Protein AF-C6V5J6-F1 (afdb_monomer_lite)

Structure (mmCIF, N/CA/C/O backbone):
data_AF-C6V5J6-F1
#
_entry.id   AF-C6V5J6-F1
#
loop_
_atom_site.group_PDB
_atom_site.id
_atom_site.type_symbol
_atom_site.l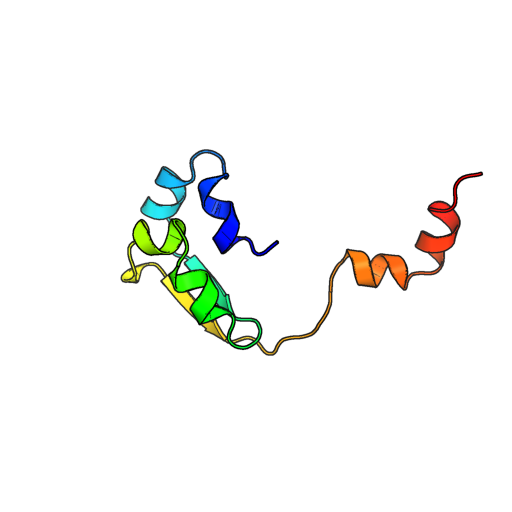abel_atom_id
_atom_site.label_alt_id
_atom_site.label_comp_id
_atom_site.label_asym_id
_atom_site.label_entity_id
_atom_site.label_seq_id
_atom_site.pdbx_PDB_ins_code
_atom_site.Cartn_x
_atom_site.Cartn_y
_atom_site.Cartn_z
_atom_site.occupancy
_atom_site.B_iso_or_equiv
_atom_site.auth_seq_id
_atom_site.auth_comp_id
_atom_site.auth_asym_id
_atom_site.auth_atom_id
_atom_site.pdbx_PDB_model_num
ATOM 1 N N . MET A 1 1 ? 6.606 5.038 -7.194 1.00 53.56 1 MET A N 1
ATOM 2 C CA . MET A 1 1 ? 6.218 5.830 -6.008 1.00 53.56 1 MET A CA 1
ATOM 3 C C . MET A 1 1 ? 5.419 4.910 -5.103 1.00 53.56 1 MET A C 1
ATOM 5 O O . MET A 1 1 ? 4.537 4.235 -5.620 1.00 53.56 1 MET A O 1
ATOM 9 N N . ASP A 1 2 ? 5.762 4.796 -3.820 1.00 74.19 2 ASP A N 1
ATOM 10 C CA . ASP A 1 2 ? 5.083 3.844 -2.929 1.00 74.19 2 ASP A CA 1
ATOM 11 C C . ASP A 1 2 ? 3.696 4.361 -2.523 1.00 74.19 2 ASP A C 1
ATOM 13 O O . ASP A 1 2 ? 3.559 5.502 -2.077 1.00 74.19 2 ASP A O 1
ATOM 17 N N . SER A 1 3 ? 2.670 3.516 -2.644 1.00 80.69 3 SER A N 1
ATOM 18 C CA . SER A 1 3 ? 1.252 3.885 -2.493 1.00 80.69 3 SER A CA 1
ATOM 19 C C . SER A 1 3 ? 0.904 4.519 -1.143 1.00 80.69 3 SER A C 1
ATOM 21 O O . SER A 1 3 ? 0.073 5.417 -1.064 1.00 80.69 3 SER A O 1
ATOM 23 N N . ILE A 1 4 ? 1.570 4.101 -0.066 1.00 81.50 4 ILE A N 1
ATOM 24 C CA . ILE A 1 4 ? 1.373 4.671 1.275 1.00 81.50 4 ILE A CA 1
ATOM 25 C C . ILE A 1 4 ? 1.821 6.136 1.372 1.00 81.50 4 ILE A C 1
ATOM 27 O O . ILE A 1 4 ? 1.262 6.910 2.147 1.00 81.50 4 ILE A O 1
ATOM 31 N N . MET A 1 5 ? 2.809 6.542 0.571 1.00 81.69 5 MET A N 1
ATOM 32 C CA . MET A 1 5 ? 3.258 7.932 0.526 1.00 81.69 5 MET A CA 1
ATOM 33 C C . MET A 1 5 ? 2.250 8.816 -0.203 1.00 81.69 5 MET A C 1
ATOM 35 O O . MET A 1 5 ? 2.146 9.995 0.117 1.00 81.69 5 MET A O 1
ATOM 39 N N . THR A 1 6 ? 1.483 8.256 -1.140 1.00 86.81 6 THR A N 1
ATOM 40 C CA . THR A 1 6 ? 0.583 8.998 -2.035 1.00 86.81 6 THR A CA 1
ATOM 41 C C . THR A 1 6 ? -0.894 8.840 -1.710 1.00 86.81 6 THR A C 1
ATOM 43 O O . THR A 1 6 ? -1.711 9.526 -2.312 1.00 86.81 6 THR A O 1
ATOM 46 N N . ILE A 1 7 ? -1.263 8.005 -0.738 1.00 87.12 7 ILE A N 1
ATOM 47 C CA . ILE A 1 7 ? -2.671 7.767 -0.390 1.00 87.12 7 ILE A CA 1
ATOM 48 C C . ILE A 1 7 ? -3.427 9.048 -0.013 1.00 87.12 7 ILE A C 1
ATOM 50 O O . ILE A 1 7 ? -4.617 9.152 -0.265 1.00 87.12 7 ILE A O 1
ATOM 54 N N . HIS A 1 8 ? -2.743 10.062 0.523 1.00 85.12 8 HIS A N 1
ATOM 55 C CA . HIS A 1 8 ? -3.341 11.367 0.828 1.00 85.12 8 HIS A CA 1
ATOM 56 C C . HIS A 1 8 ? -3.818 12.144 -0.415 1.00 85.12 8 HIS A C 1
ATOM 58 O O . HIS A 1 8 ? -4.560 13.114 -0.271 1.00 85.12 8 HIS A O 1
ATOM 64 N N . ALA A 1 9 ? -3.362 11.748 -1.605 1.00 89.62 9 ALA A N 1
ATOM 65 C CA . ALA A 1 9 ? -3.770 12.296 -2.892 1.00 89.62 9 ALA A CA 1
ATOM 66 C C . ALA A 1 9 ? -4.885 11.471 -3.558 1.00 89.62 9 ALA A C 1
ATOM 68 O O . ALA A 1 9 ? -5.342 11.836 -4.636 1.00 89.62 9 ALA A O 1
ATOM 69 N N . TRP A 1 10 ? -5.315 10.358 -2.955 1.00 90.81 10 TRP A N 1
ATOM 70 C CA . TRP A 1 10 ? -6.417 9.562 -3.489 1.00 90.81 10 TRP A CA 1
ATOM 71 C C . TRP A 1 10 ? -7.751 10.263 -3.249 1.00 90.81 10 TRP A C 1
ATOM 73 O O . TRP A 1 10 ? -7.960 10.929 -2.227 1.00 90.81 10 TRP A O 1
ATOM 83 N N . GLU A 1 11 ? -8.678 10.059 -4.175 1.00 94.06 11 GLU A N 1
ATOM 84 C CA . GLU A 1 11 ? -10.059 10.483 -4.002 1.00 94.06 11 GLU A CA 1
ATOM 85 C C . GLU A 1 11 ? -10.657 9.823 -2.750 1.00 94.06 11 GLU A C 1
ATOM 87 O O . GLU A 1 11 ? -10.456 8.635 -2.490 1.00 94.06 11 GLU A O 1
ATOM 92 N N . ASN A 1 12 ? -11.342 10.616 -1.923 1.00 92.56 12 ASN A N 1
ATOM 93 C CA . ASN A 1 12 ? -11.973 10.168 -0.677 1.00 92.56 12 ASN A CA 1
ATOM 94 C C . ASN A 1 12 ? -11.042 9.434 0.310 1.00 92.56 12 ASN A C 1
ATOM 96 O O . ASN A 1 12 ? -11.508 8.678 1.165 1.00 92.56 12 ASN A O 1
ATOM 100 N N . TRP A 1 13 ? -9.726 9.692 0.283 1.00 91.19 13 TRP A N 1
ATOM 101 C CA . TRP A 1 13 ? -8.754 8.980 1.128 1.00 91.19 13 TRP A CA 1
ATOM 102 C C . TRP A 1 13 ? -9.102 8.981 2.623 1.00 91.19 13 TRP A C 1
ATOM 104 O O . TRP A 1 13 ? -8.921 7.972 3.301 1.00 91.19 13 TRP A O 1
ATOM 114 N N . LYS A 1 14 ? -9.651 10.089 3.144 1.00 91.31 14 LYS A N 1
ATOM 115 C CA . LYS A 1 14 ? -10.079 10.208 4.549 1.00 91.31 14 LYS A CA 1
ATOM 116 C C . LYS A 1 14 ? -11.171 9.203 4.918 1.00 91.31 14 LYS A C 1
ATOM 118 O O . LYS A 1 14 ? -11.243 8.767 6.063 1.00 91.31 14 LYS A O 1
ATOM 123 N N . GLU A 1 15 ? -12.047 8.873 3.979 1.00 93.31 15 GLU A N 1
ATOM 124 C CA . GLU A 1 15 ? -13.098 7.882 4.177 1.00 93.31 15 GLU A CA 1
ATOM 125 C C . GLU A 1 15 ? -12.531 6.465 4.091 1.00 93.31 15 GLU A C 1
ATOM 127 O O . GLU A 1 15 ? -12.815 5.638 4.961 1.00 93.31 15 GLU A O 1
ATOM 132 N N . ILE A 1 16 ? -11.651 6.218 3.115 1.00 91.12 16 ILE A N 1
ATOM 133 C CA . ILE A 1 16 ? -10.952 4.938 2.947 1.00 91.12 16 ILE A CA 1
ATOM 134 C C . ILE A 1 16 ? -10.247 4.561 4.254 1.00 91.12 16 ILE A C 1
ATOM 136 O O . ILE A 1 16 ? -10.509 3.489 4.799 1.00 91.12 16 ILE A O 1
ATOM 140 N N . ILE A 1 17 ? -9.440 5.466 4.827 1.00 90.75 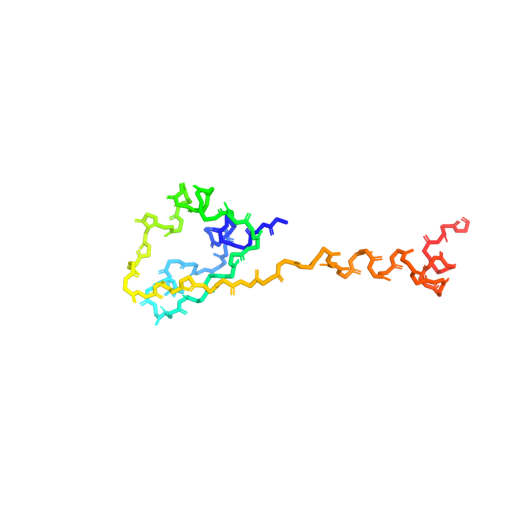17 ILE A N 1
ATOM 141 C CA . ILE A 1 17 ? -8.684 5.175 6.058 1.00 90.75 17 ILE A CA 1
ATOM 142 C C . ILE A 1 17 ? -9.560 4.874 7.281 1.00 90.75 17 ILE A C 1
ATOM 144 O O . ILE A 1 17 ? -9.096 4.221 8.214 1.00 90.75 17 ILE A O 1
ATOM 148 N N . ARG A 1 18 ? -10.819 5.331 7.290 1.00 90.88 18 ARG A N 1
ATOM 149 C CA . ARG A 1 18 ? -11.773 5.088 8.383 1.00 90.88 18 ARG A CA 1
ATOM 150 C C . ARG A 1 18 ? -12.493 3.752 8.244 1.00 90.88 18 ARG A C 1
ATOM 152 O O . ARG A 1 18 ? -12.841 3.147 9.255 1.00 90.88 18 ARG A O 1
ATOM 159 N N . LYS A 1 19 ? -12.739 3.299 7.013 1.00 93.50 19 LYS A N 1
ATOM 160 C CA . LYS A 1 19 ? -13.570 2.117 6.746 1.00 93.50 19 LYS A CA 1
ATOM 161 C C . LYS A 1 19 ? -12.764 0.825 6.676 1.00 93.50 19 LYS A C 1
ATOM 163 O O . LYS A 1 19 ? -13.231 -0.194 7.180 1.00 93.50 19 LYS A O 1
ATOM 168 N N . VAL A 1 20 ? -11.551 0.856 6.127 1.00 91.88 20 VAL A N 1
ATOM 169 C CA . VAL A 1 20 ? -10.823 -0.375 5.771 1.00 91.88 20 VAL A CA 1
ATOM 170 C C . VAL A 1 20 ? -9.721 -0.747 6.767 1.00 91.88 20 VAL A C 1
ATOM 172 O O . VAL A 1 20 ? -9.399 0.009 7.687 1.00 91.88 20 VAL A O 1
ATOM 175 N N . ARG A 1 21 ? -9.166 -1.951 6.590 1.00 92.38 21 ARG A N 1
ATOM 176 C CA . ARG A 1 21 ? -7.904 -2.399 7.197 1.00 92.38 21 ARG A CA 1
ATOM 177 C C . ARG A 1 21 ? -6.828 -2.404 6.112 1.00 92.38 21 ARG A C 1
ATOM 179 O O . ARG A 1 21 ? -7.121 -2.729 4.965 1.00 92.38 21 ARG A O 1
ATOM 186 N N . PHE A 1 22 ? -5.601 -2.052 6.470 1.00 90.12 22 PHE A N 1
ATOM 187 C CA . PHE A 1 22 ? -4.473 -1.932 5.553 1.00 90.12 22 PHE A CA 1
ATOM 188 C C . PHE A 1 22 ? -3.447 -3.023 5.823 1.00 90.12 22 PHE A C 1
ATOM 190 O O . PHE A 1 22 ? -2.946 -3.139 6.939 1.00 90.12 22 PHE A O 1
ATOM 197 N N . ALA A 1 23 ? -3.090 -3.763 4.778 1.00 89.69 23 ALA A N 1
ATOM 198 C CA . ALA A 1 23 ? -1.885 -4.577 4.753 1.00 89.69 23 ALA A CA 1
ATOM 199 C C . ALA A 1 23 ? -0.761 -3.758 4.108 1.00 89.69 23 ALA A C 1
ATOM 201 O O . ALA A 1 23 ? -0.884 -3.326 2.960 1.00 89.69 23 ALA A O 1
ATOM 202 N N . LEU A 1 24 ? 0.316 -3.507 4.850 1.00 85.81 24 LEU A N 1
ATOM 203 C CA . LEU A 1 24 ? 1.466 -2.749 4.366 1.00 85.81 24 LEU A CA 1
ATOM 204 C C . LEU A 1 24 ? 2.611 -3.692 4.046 1.00 85.81 24 LEU A C 1
ATOM 206 O O . LEU A 1 24 ? 3.237 -4.237 4.948 1.00 85.81 24 LEU A O 1
ATOM 210 N N . PHE A 1 25 ? 2.888 -3.857 2.760 1.00 85.69 25 PHE A N 1
ATOM 211 C CA . PHE A 1 25 ? 3.965 -4.711 2.285 1.00 85.69 25 PHE A CA 1
ATOM 212 C C . PHE A 1 25 ? 5.308 -3.989 2.392 1.00 85.69 25 PHE A C 1
ATOM 214 O O . PHE A 1 25 ? 5.577 -3.059 1.628 1.00 85.69 25 PHE A O 1
ATOM 221 N N . ASP A 1 26 ? 6.145 -4.411 3.339 1.00 79.81 26 ASP A N 1
ATOM 222 C CA . ASP A 1 26 ? 7.492 -3.865 3.502 1.00 79.81 26 ASP A CA 1
ATOM 223 C C . ASP A 1 26 ? 8.480 -4.611 2.598 1.00 79.81 26 ASP A C 1
ATOM 225 O O . ASP A 1 26 ? 8.684 -5.820 2.735 1.00 79.81 26 ASP A O 1
ATOM 229 N N . ARG A 1 27 ? 9.083 -3.877 1.659 1.00 76.62 27 ARG A N 1
ATOM 230 C CA . ARG A 1 27 ? 10.102 -4.365 0.721 1.00 76.62 27 ARG A CA 1
ATOM 231 C C . ARG A 1 27 ? 11.485 -3.922 1.203 1.00 76.62 27 ARG A C 1
ATOM 233 O O . ARG A 1 27 ? 12.038 -2.975 0.654 1.00 76.62 27 ARG A O 1
ATOM 240 N N . GLU A 1 28 ? 12.021 -4.621 2.204 1.00 68.12 28 GLU A N 1
ATOM 241 C CA . GLU A 1 28 ? 13.322 -4.348 2.853 1.00 68.12 28 GLU A CA 1
ATOM 242 C C . GLU A 1 28 ? 13.410 -3.005 3.600 1.00 68.12 28 GLU A C 1
ATO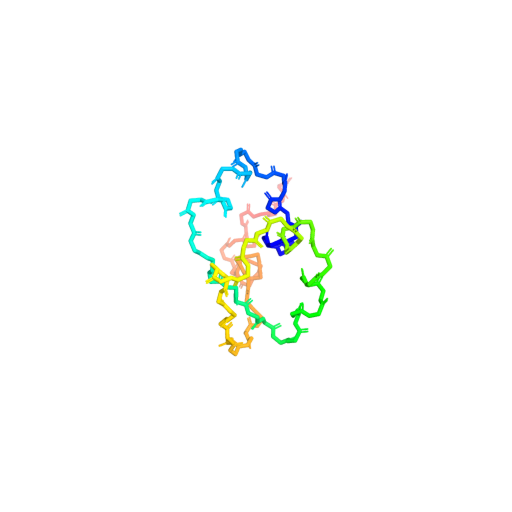M 244 O O . GLU A 1 28 ? 14.020 -2.040 3.138 1.00 68.12 28 GLU A O 1
ATOM 249 N N . ASN A 1 29 ? 12.891 -2.981 4.831 1.00 62.81 29 ASN A N 1
ATOM 250 C CA . ASN A 1 29 ? 13.123 -1.926 5.824 1.00 62.81 29 ASN A CA 1
ATOM 251 C C . ASN A 1 29 ? 12.626 -0.536 5.427 1.00 62.81 29 ASN A C 1
ATOM 253 O O . ASN A 1 29 ? 13.069 0.463 5.992 1.00 62.81 29 ASN A O 1
ATOM 257 N N . PHE A 1 30 ? 11.679 -0.424 4.506 1.00 66.69 30 PHE A N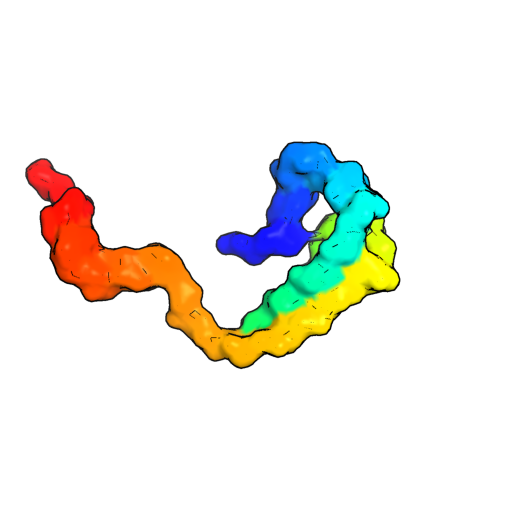 1
ATOM 258 C CA . PHE A 1 30 ? 11.101 0.859 4.117 1.00 66.69 30 PHE A CA 1
ATOM 259 C C . PHE A 1 30 ? 10.081 1.374 5.152 1.00 66.69 30 PHE A C 1
ATOM 261 O O . PHE A 1 30 ? 9.663 2.535 5.097 1.00 66.69 30 PHE A O 1
ATOM 268 N N . LEU A 1 31 ? 9.769 0.556 6.166 1.00 66.44 31 LEU A N 1
ATOM 269 C CA . LEU A 1 31 ? 8.919 0.879 7.315 1.00 66.44 31 LEU A CA 1
ATOM 270 C C . LEU A 1 31 ? 9.228 2.255 7.934 1.00 66.44 31 LEU A C 1
ATOM 272 O O . LEU A 1 31 ? 8.316 3.044 8.177 1.00 66.44 31 LEU A O 1
ATOM 276 N N . HIS A 1 32 ? 10.510 2.588 8.130 1.00 68.25 32 HIS A N 1
ATOM 277 C CA . HIS A 1 32 ? 10.925 3.849 8.762 1.00 68.25 32 HIS A CA 1
ATOM 278 C C . HIS A 1 32 ? 10.527 5.097 7.956 1.00 68.25 32 HIS A C 1
ATOM 280 O O . HIS A 1 32 ? 10.191 6.130 8.540 1.00 68.25 32 HIS A O 1
ATOM 286 N N . LYS A 1 33 ? 10.516 5.012 6.618 1.00 66.81 33 LYS A N 1
ATOM 287 C CA . LYS A 1 33 ? 10.081 6.109 5.738 1.00 66.81 33 LYS A CA 1
ATOM 288 C C . LYS A 1 33 ? 8.568 6.290 5.795 1.00 66.81 33 LYS A C 1
ATOM 290 O O . LYS A 1 33 ? 8.083 7.419 5.825 1.00 66.81 33 LYS A O 1
ATOM 295 N N . TYR A 1 34 ? 7.818 5.195 5.881 1.00 69.62 34 TYR A N 1
ATOM 296 C CA . TYR A 1 34 ? 6.356 5.234 5.914 1.00 69.62 34 TYR A CA 1
ATOM 297 C C . TYR A 1 34 ? 5.788 5.759 7.233 1.00 69.62 34 TYR A C 1
ATOM 299 O O . TYR A 1 34 ? 4.744 6.414 7.223 1.00 69.62 34 TYR A O 1
ATOM 307 N N . MET A 1 35 ? 6.490 5.551 8.352 1.00 66.81 35 MET A N 1
ATOM 308 C CA . MET A 1 35 ? 6.091 6.070 9.669 1.00 66.81 35 MET A CA 1
ATOM 309 C C . MET A 1 35 ? 6.001 7.602 9.723 1.00 66.81 35 MET A C 1
ATOM 311 O O . MET A 1 35 ? 5.318 8.141 10.589 1.00 66.81 35 MET A O 1
ATOM 315 N N . ARG A 1 36 ? 6.640 8.309 8.781 1.00 70.25 36 ARG A N 1
ATOM 316 C CA . ARG A 1 36 ? 6.569 9.775 8.641 1.00 70.25 36 ARG A CA 1
ATOM 317 C C . ARG A 1 36 ? 5.450 10.252 7.710 1.00 70.25 36 ARG A C 1
ATOM 319 O O . ARG A 1 36 ? 5.317 11.447 7.467 1.00 70.25 36 ARG A O 1
ATOM 326 N N . SER A 1 37 ? 4.663 9.336 7.149 1.00 74.62 37 SER A N 1
ATOM 327 C CA . SER A 1 37 ? 3.600 9.677 6.205 1.00 74.62 37 SER A CA 1
ATOM 328 C C . SER A 1 37 ? 2.413 10.361 6.882 1.00 74.62 37 SER A C 1
ATOM 330 O O . SER A 1 37 ? 2.026 10.021 8.001 1.00 74.62 37 SER A O 1
ATOM 332 N N . ARG A 1 38 ? 1.744 11.244 6.130 1.00 79.69 38 ARG A N 1
ATOM 333 C CA . ARG A 1 38 ? 0.436 11.810 6.506 1.00 79.69 38 ARG A CA 1
ATOM 334 C C . ARG A 1 38 ? -0.648 10.734 6.678 1.00 79.69 38 ARG A C 1
ATOM 336 O O . ARG A 1 38 ? -1.661 10.966 7.321 1.00 79.69 38 ARG A O 1
ATOM 343 N N . PHE A 1 39 ? -0.436 9.555 6.101 1.00 82.88 39 PHE A N 1
ATOM 344 C CA . PHE A 1 39 ? -1.297 8.397 6.291 1.00 82.88 39 PHE A CA 1
ATOM 345 C C . PHE A 1 39 ? -1.174 7.817 7.700 1.00 82.88 39 PHE A C 1
ATOM 347 O O . PHE A 1 39 ? -2.184 7.689 8.387 1.00 82.88 39 PHE A O 1
ATOM 354 N N . ILE A 1 40 ? 0.051 7.523 8.150 1.00 80.75 40 ILE A N 1
ATOM 355 C CA . ILE A 1 40 ? 0.302 6.928 9.471 1.00 80.75 40 ILE A CA 1
ATOM 356 C C . ILE A 1 40 ? -0.149 7.856 10.606 1.00 80.75 40 ILE A C 1
ATOM 358 O O . ILE A 1 40 ? -0.573 7.366 11.651 1.00 80.75 40 ILE A O 1
ATOM 362 N N . SER A 1 41 ? -0.115 9.180 10.413 1.00 82.38 41 SER A N 1
ATOM 363 C CA . SER A 1 41 ? -0.626 10.126 11.413 1.00 82.38 41 SER A CA 1
ATOM 364 C C . SER A 1 41 ? -2.155 10.166 11.517 1.00 82.38 41 SER A C 1
ATOM 366 O O . SER A 1 41 ? -2.673 10.594 12.545 1.00 82.38 41 SER A O 1
ATOM 368 N N . CYS A 1 42 ? -2.886 9.746 10.479 1.00 86.50 42 CYS A N 1
ATOM 369 C CA . CYS A 1 42 ? -4.349 9.830 10.430 1.00 86.50 42 CYS A CA 1
ATOM 370 C C . CYS A 1 42 ? -5.060 8.475 10.551 1.00 86.50 42 CYS A C 1
ATOM 372 O O . CYS A 1 42 ? -6.242 8.442 10.890 1.00 86.50 42 CYS A O 1
ATOM 374 N N . VAL A 1 43 ? -4.384 7.370 10.241 1.00 88.00 43 VAL A N 1
ATOM 375 C CA . VAL A 1 43 ? -4.962 6.024 10.301 1.00 88.00 43 VAL A CA 1
ATOM 376 C C . VAL A 1 43 ? -4.906 5.467 11.725 1.00 88.00 43 VAL A C 1
ATOM 378 O O . VAL A 1 43 ? -3.920 5.638 12.443 1.00 88.00 43 VAL A O 1
ATOM 381 N N . ASP A 1 44 ? -5.951 4.749 12.135 1.00 89.56 44 ASP A N 1
ATOM 382 C CA . ASP A 1 44 ? -5.901 3.959 13.366 1.00 89.56 44 ASP A CA 1
ATOM 383 C C . ASP A 1 44 ? -4.876 2.828 13.200 1.00 89.56 44 ASP A C 1
ATOM 385 O O . ASP A 1 44 ? -5.029 1.948 12.348 1.00 89.56 44 ASP A O 1
ATOM 389 N N . ARG A 1 45 ? -3.837 2.829 14.042 1.00 85.25 45 ARG A N 1
ATOM 390 C CA . ARG A 1 45 ? -2.761 1.828 14.014 1.00 85.25 45 ARG A CA 1
ATOM 391 C C . ARG A 1 45 ? -3.283 0.396 14.154 1.00 85.25 45 ARG A C 1
ATOM 393 O O . ARG A 1 45 ? -2.689 -0.502 13.571 1.00 85.25 45 ARG A O 1
ATOM 400 N N . LYS A 1 46 ? -4.410 0.166 14.842 1.00 90.19 46 LYS A N 1
ATOM 401 C CA . LYS A 1 46 ? -5.029 -1.172 14.969 1.00 90.19 46 LYS A CA 1
ATOM 402 C C . LYS A 1 46 ? -5.543 -1.722 13.636 1.00 90.19 46 LYS A C 1
ATOM 404 O O . LYS A 1 46 ? -5.730 -2.929 13.486 1.00 90.19 46 LYS A O 1
ATOM 409 N N . ARG A 1 47 ? -5.788 -0.843 12.662 1.00 89.50 47 ARG A N 1
ATOM 410 C CA . ARG A 1 47 ? -6.244 -1.196 11.312 1.00 89.50 47 ARG A CA 1
ATOM 411 C C . ARG A 1 47 ? -5.092 -1.429 10.347 1.00 89.50 47 ARG A C 1
ATOM 413 O O . ARG A 1 47 ? -5.355 -1.810 9.213 1.00 89.50 47 ARG A O 1
ATOM 420 N N . VAL A 1 48 ? -3.851 -1.210 10.768 1.00 89.00 48 VAL A N 1
ATOM 421 C CA . VAL A 1 48 ? -2.662 -1.342 9.931 1.00 89.00 48 VAL A CA 1
ATOM 422 C C . VAL A 1 48 ? -1.887 -2.582 10.352 1.00 89.00 48 VAL A C 1
ATOM 424 O O . VAL A 1 48 ? -1.512 -2.731 11.511 1.00 89.00 48 VAL A O 1
ATOM 427 N N . SER A 1 49 ? -1.626 -3.472 9.403 1.00 88.94 49 SER A N 1
ATOM 428 C CA . SER A 1 49 ? -0.847 -4.687 9.617 1.00 88.94 49 SER A CA 1
ATOM 429 C C . SER A 1 49 ? 0.361 -4.683 8.682 1.00 88.94 49 SER A C 1
ATOM 431 O O . SER A 1 49 ? 0.179 -4.699 7.462 1.00 88.94 49 SER A O 1
ATOM 433 N N . PRO A 1 50 ? 1.594 -4.626 9.213 1.00 84.38 50 PRO A N 1
ATOM 434 C CA . PRO A 1 50 ? 2.780 -4.789 8.392 1.00 84.38 50 PRO A CA 1
ATOM 435 C C . PRO A 1 50 ? 2.878 -6.243 7.922 1.00 84.38 50 PRO A C 1
ATOM 437 O O . PRO A 1 50 ? 2.672 -7.177 8.694 1.00 84.38 50 PRO A O 1
ATOM 440 N N . VAL A 1 51 ? 3.198 -6.423 6.647 1.00 86.62 51 VAL A N 1
ATOM 441 C CA . VAL A 1 51 ? 3.439 -7.717 6.016 1.00 86.62 51 VAL A CA 1
ATOM 442 C C . VAL A 1 51 ? 4.852 -7.683 5.462 1.00 86.62 51 VAL A C 1
ATOM 444 O O . VAL A 1 51 ? 5.154 -6.925 4.539 1.00 86.62 51 VAL A O 1
ATOM 447 N N . LEU A 1 52 ? 5.731 -8.490 6.048 1.00 82.25 52 LEU A N 1
ATOM 448 C CA . LEU A 1 52 ? 7.094 -8.623 5.562 1.00 82.25 52 LEU A CA 1
ATOM 449 C C . LEU A 1 52 ? 7.084 -9.500 4.313 1.00 82.25 52 LEU A C 1
ATOM 451 O O . LEU A 1 52 ? 6.607 -10.635 4.352 1.00 82.25 52 LEU A O 1
ATOM 455 N N . ILE A 1 53 ? 7.624 -8.985 3.214 1.00 81.81 53 ILE A N 1
ATOM 456 C CA . ILE A 1 53 ? 7.803 -9.763 1.991 1.00 81.81 53 ILE A CA 1
ATOM 457 C C . ILE A 1 53 ? 9.261 -9.745 1.567 1.00 81.81 53 ILE A C 1
ATOM 459 O O . ILE A 1 53 ? 9.942 -8.723 1.653 1.00 81.81 53 ILE A O 1
ATOM 463 N N . LYS A 1 54 ? 9.743 -10.889 1.071 1.00 81.19 54 LYS A N 1
ATOM 464 C CA . LYS A 1 54 ? 11.058 -10.950 0.440 1.00 81.19 54 LYS A CA 1
ATOM 465 C C . LYS A 1 54 ? 11.010 -10.076 -0.805 1.00 81.19 54 LYS A C 1
ATOM 467 O O . LYS A 1 54 ? 10.255 -10.355 -1.739 1.00 81.19 54 LYS A O 1
ATOM 472 N N . LYS A 1 55 ? 11.794 -9.003 -0.803 1.00 78.00 55 LYS A N 1
ATOM 473 C CA . LYS A 1 55 ? 11.879 -8.112 -1.949 1.00 78.00 55 LYS A CA 1
ATOM 474 C C . LYS A 1 55 ? 12.423 -8.891 -3.143 1.00 78.00 55 LYS A C 1
ATOM 476 O O . LYS A 1 55 ? 13.410 -9.617 -3.056 1.00 78.00 55 LYS A O 1
ATOM 481 N N . LYS A 1 56 ? 11.744 -8.721 -4.267 1.00 78.25 56 LYS A N 1
ATOM 482 C CA . LYS A 1 56 ? 12.240 -9.065 -5.590 1.00 78.25 56 LYS A CA 1
ATOM 483 C C . LYS A 1 56 ? 12.122 -7.787 -6.405 1.00 78.25 56 LYS A C 1
ATOM 485 O O . LYS A 1 56 ? 11.036 -7.206 -6.457 1.00 78.25 56 LYS A O 1
ATOM 490 N N . ASP A 1 57 ? 13.228 -7.325 -6.974 1.00 78.19 57 ASP A N 1
ATOM 491 C CA . ASP A 1 57 ? 13.247 -6.114 -7.794 1.00 78.19 57 ASP A CA 1
ATOM 492 C C . ASP A 1 57 ? 12.646 -6.416 -9.164 1.00 78.19 57 ASP A C 1
ATOM 494 O O . ASP A 1 57 ? 13.322 -6.729 -10.135 1.00 78.19 57 ASP A O 1
ATOM 498 N N . ILE A 1 58 ? 11.319 -6.377 -9.201 1.00 81.69 58 ILE A N 1
ATOM 499 C CA . ILE A 1 58 ? 10.498 -6.576 -10.388 1.00 81.69 58 ILE A CA 1
ATOM 500 C C . ILE A 1 58 ? 9.500 -5.432 -10.485 1.00 81.69 58 ILE A C 1
ATOM 502 O O . ILE A 1 58 ? 8.905 -4.995 -9.498 1.00 81.69 58 ILE A O 1
ATOM 506 N N . SER A 1 59 ? 9.311 -4.940 -11.703 1.00 83.56 59 SER A N 1
ATOM 507 C CA . SER A 1 59 ? 8.283 -3.958 -12.030 1.00 83.56 59 SER A CA 1
ATOM 508 C C . SER A 1 59 ? 7.777 -4.208 -13.442 1.00 83.56 59 SER A C 1
ATOM 510 O O . SER A 1 5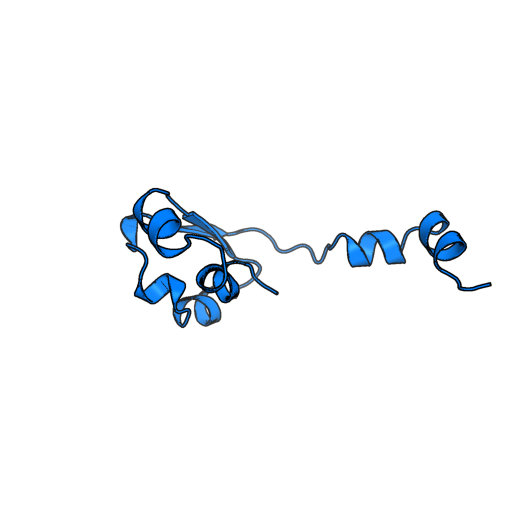9 ? 8.520 -4.693 -14.293 1.00 83.56 59 SER A O 1
ATOM 512 N N . SER A 1 60 ? 6.531 -3.834 -13.726 1.00 84.44 60 SER A N 1
ATOM 513 C CA . SER A 1 60 ? 5.977 -3.972 -15.078 1.00 84.44 60 SER A CA 1
ATOM 514 C C . SER A 1 60 ? 6.765 -3.163 -16.114 1.00 84.44 60 SER A C 1
ATOM 516 O O . SER A 1 60 ? 6.816 -3.537 -17.279 1.00 84.44 60 SER A O 1
ATOM 518 N N . THR A 1 61 ? 7.399 -2.056 -15.716 1.00 85.19 61 THR A N 1
ATOM 519 C CA . THR A 1 61 ? 8.273 -1.273 -16.603 1.00 85.19 61 THR A CA 1
ATOM 520 C C . THR A 1 61 ? 9.556 -2.026 -16.936 1.00 85.19 61 THR A C 1
ATOM 522 O O . THR A 1 61 ? 9.895 -2.115 -18.112 1.00 85.19 61 THR A O 1
ATOM 525 N N . LEU A 1 62 ? 10.206 -2.631 -15.937 1.00 84.56 62 LEU A N 1
ATOM 526 C CA . LEU A 1 62 ? 11.384 -3.476 -16.148 1.00 84.56 62 LEU A CA 1
ATOM 527 C C . LEU A 1 62 ? 11.052 -4.656 -17.074 1.00 84.56 62 LEU A C 1
ATOM 529 O O . LEU A 1 62 ? 11.691 -4.824 -18.106 1.00 84.56 62 LEU A O 1
ATOM 533 N N . LEU A 1 63 ? 9.970 -5.383 -16.784 1.00 86.44 63 LEU A N 1
ATOM 534 C CA . LEU A 1 63 ? 9.538 -6.529 -17.593 1.00 86.44 63 LEU A CA 1
ATOM 535 C C . LEU A 1 63 ? 9.219 -6.147 -19.046 1.00 86.44 63 LEU A C 1
ATOM 537 O O . LEU A 1 63 ? 9.517 -6.904 -19.965 1.00 86.44 63 LEU A O 1
ATOM 541 N N . ARG A 1 64 ? 8.634 -4.964 -19.278 1.00 85.31 64 ARG A N 1
ATOM 542 C CA . ARG A 1 64 ? 8.410 -4.446 -20.639 1.00 85.31 64 ARG A CA 1
ATOM 543 C C . ARG A 1 64 ? 9.717 -4.091 -21.338 1.00 85.31 64 ARG A C 1
ATOM 545 O O . ARG A 1 64 ? 9.849 -4.383 -22.518 1.00 85.31 64 ARG A O 1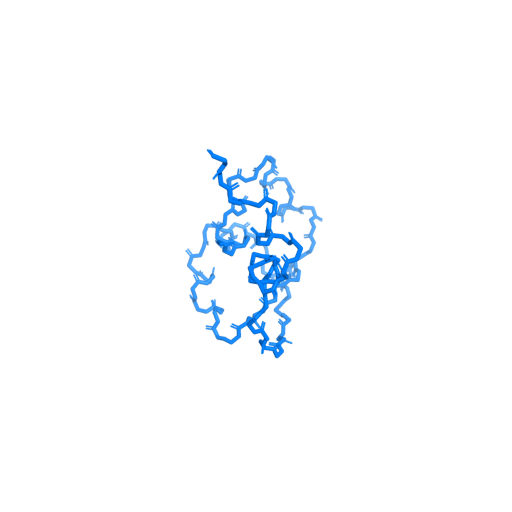
ATOM 552 N N . SER A 1 65 ? 10.677 -3.502 -20.624 1.00 82.56 65 SER A N 1
ATOM 553 C CA . SER A 1 65 ? 11.990 -3.166 -21.190 1.00 82.56 65 SER A CA 1
ATOM 554 C C . SER A 1 65 ? 12.827 -4.396 -21.547 1.00 82.56 65 SER A C 1
ATOM 556 O O . SER A 1 65 ? 13.640 -4.332 -22.460 1.00 82.56 65 SER A O 1
ATOM 558 N N . GLU A 1 66 ? 12.613 -5.523 -20.870 1.00 82.38 66 GLU A N 1
ATOM 559 C CA . GLU A 1 66 ? 13.282 -6.798 -21.158 1.00 82.38 66 GLU A CA 1
ATOM 560 C C . GLU A 1 66 ? 12.599 -7.575 -22.296 1.00 82.38 66 GLU A C 1
ATOM 562 O O . GLU A 1 66 ? 13.205 -8.457 -22.900 1.00 82.38 66 GLU A O 1
ATOM 567 N N . ASN A 1 67 ? 11.356 -7.227 -22.638 1.00 83.19 67 ASN A N 1
ATOM 568 C CA . ASN A 1 67 ? 10.578 -7.902 -23.667 1.00 83.19 67 ASN A CA 1
ATOM 569 C C . ASN A 1 67 ? 10.907 -7.360 -25.073 1.00 83.19 67 ASN A C 1
ATOM 571 O O . ASN A 1 67 ? 10.599 -6.215 -25.411 1.00 83.19 67 ASN A O 1
ATOM 575 N N . GLU A 1 68 ? 11.487 -8.207 -25.927 1.00 75.50 68 GLU A N 1
ATOM 576 C CA . GLU A 1 68 ? 11.889 -7.840 -27.294 1.00 75.50 68 GLU A CA 1
ATOM 577 C C . GLU A 1 68 ? 10.738 -7.432 -28.216 1.00 75.50 68 GLU A C 1
ATOM 579 O O . GLU A 1 68 ? 10.928 -6.636 -29.137 1.00 75.50 68 GLU A O 1
ATOM 584 N N . TRP A 1 69 ? 9.534 -7.965 -28.001 1.00 75.25 69 TRP A N 1
ATOM 585 C CA . TRP A 1 69 ? 8.365 -7.499 -28.739 1.00 75.25 69 TRP A CA 1
ATOM 586 C C . TRP A 1 69 ? 8.087 -6.035 -28.397 1.00 75.25 69 TRP A C 1
ATOM 588 O O . TRP A 1 69 ? 7.978 -5.222 -29.306 1.00 75.25 69 TRP A O 1
ATOM 598 N N . TYR A 1 70 ? 8.100 -5.679 -27.108 1.00 68.38 70 TYR A N 1
ATOM 599 C CA . TYR A 1 70 ? 7.872 -4.305 -26.651 1.00 68.38 70 TYR A CA 1
ATOM 600 C C . TYR A 1 70 ? 8.932 -3.328 -27.167 1.00 68.38 70 TYR A C 1
ATOM 602 O O . TYR A 1 70 ? 8.570 -2.232 -27.591 1.00 68.38 70 TYR A O 1
ATOM 610 N N . LYS A 1 71 ? 10.214 -3.718 -27.191 1.00 72.44 71 LYS A N 1
ATOM 611 C CA . LYS A 1 71 ? 11.293 -2.886 -27.758 1.00 72.44 71 LYS A CA 1
ATOM 612 C C . LYS A 1 71 ? 10.995 -2.485 -29.205 1.00 72.44 71 LYS A C 1
ATOM 614 O O . LYS A 1 71 ? 11.036 -1.304 -29.524 1.00 72.44 71 LYS A O 1
ATOM 619 N N . ARG A 1 72 ? 10.591 -3.450 -30.039 1.00 72.81 72 ARG A N 1
ATOM 620 C CA . ARG A 1 72 ? 10.311 -3.230 -31.469 1.00 72.81 72 ARG A CA 1
ATOM 621 C C . ARG A 1 72 ? 9.124 -2.307 -31.749 1.00 72.81 72 ARG A C 1
ATOM 623 O O . ARG A 1 72 ? 9.136 -1.623 -32.762 1.00 72.81 72 ARG A O 1
ATOM 630 N N . VAL A 1 73 ? 8.096 -2.289 -30.897 1.00 74.88 73 VAL A N 1
ATOM 631 C CA . VAL A 1 73 ? 6.906 -1.428 -31.103 1.00 74.88 73 VAL A CA 1
ATOM 632 C C . VAL A 1 73 ? 7.027 -0.052 -30.447 1.00 74.88 73 VAL A C 1
ATOM 634 O O . VAL A 1 73 ? 6.196 0.814 -30.706 1.00 74.88 73 VAL A O 1
ATOM 637 N N . SER A 1 74 ? 8.021 0.143 -29.576 1.00 70.81 74 SER A N 1
ATOM 638 C CA . SER A 1 74 ? 8.214 1.390 -28.822 1.00 70.81 74 SER A CA 1
ATOM 639 C C . SER A 1 74 ? 9.215 2.347 -29.476 1.00 70.81 74 SER A C 1
ATOM 641 O O . SER A 1 74 ? 9.343 3.480 -29.014 1.00 70.81 74 SER A O 1
ATOM 643 N N . GLU A 1 75 ? 9.937 1.912 -30.514 1.00 72.12 75 GLU A N 1
ATOM 644 C CA . GLU A 1 75 ? 10.833 2.783 -31.276 1.00 72.12 75 GLU A CA 1
ATOM 645 C C . GLU A 1 75 ? 10.016 3.732 -32.170 1.00 72.12 75 GLU A C 1
ATOM 647 O O . GLU A 1 75 ? 9.153 3.274 -32.928 1.00 72.12 75 GLU A O 1
ATOM 652 N N . PRO A 1 76 ? 10.238 5.057 -32.079 1.00 62.19 76 PRO A N 1
ATOM 653 C CA . PRO A 1 76 ? 9.612 5.997 -32.995 1.00 62.19 76 PRO A CA 1
ATOM 654 C C . PRO A 1 76 ? 10.155 5.756 -34.411 1.00 62.19 76 PRO A C 1
ATOM 656 O O . PRO A 1 76 ? 11.361 5.587 -34.590 1.00 62.19 76 PRO A O 1
ATOM 659 N N . LYS A 1 77 ? 9.247 5.710 -35.392 1.00 58.56 77 LYS A N 1
ATOM 660 C CA . LYS A 1 77 ? 9.591 5.671 -36.820 1.00 58.56 77 LYS A CA 1
ATOM 661 C C . LYS A 1 77 ? 10.302 6.942 -37.267 1.00 58.56 77 LYS A C 1
ATOM 663 O O . LYS A 1 77 ? 9.905 8.023 -36.776 1.00 58.56 77 LYS A O 1
#

Foldseek 3Di:
DDCLQCLVVDDPSLVVLVPAADEAEDAPPCVVVSCPHPSVVRHDVVSYDYDYDDHDPDDPVVVLVPDPVSVVVPDDD

pLDDT: mean 81.01, std 9.18, range [53.56, 94.06]

InterPro domains:
  IPR014729 Rossmann-like alpha/beta/alpha sandwich fold [G3DSA:3.40.50.620] (1-75)

Radius of gyration: 17.0 Å; chains: 1; bounding box: 27×23×52 Å

Sequence (77 aa):
MDSIMTIHAWENWKEIIRKVRFALFDRENFLHKYMRSRFISCVDRKRVSPVLIKKKDISSTLLRSENEWYKRVSEPK

Secondary structure (DSSP, 8-state):
--HHHHGGGSTTHHHHHHH--EEEEESSSTHHHHTTSHHHHHS-GGGEEEEE-------HHHHHHH-HHHHHHHS--

Organism: Neorickettsia risticii (strain Illinois) (NCBI:txid434131)